Protein AF-A0A227JD52-F1 (afdb_monomer)

Organism: Vibrio parahaemolyticus (NCBI:txid670)

Foldseek 3Di:
DDPDDDPLVVVLVVCVVVVPQEEEDEDLVVVVVSLVNDDPVSLVVVLRGAYEYADVVSVVSSVVSNRDHYDHQVHPDPVSVVVSPDD

Solvent-accessible surface area (backbone atoms only — not comparable to full-atom values): 5086 Å² total; per-residue (Å²): 133,84,85,75,81,83,56,56,67,63,47,54,54,47,36,59,75,69,63,63,54,71,45,80,45,78,43,54,67,57,49,53,52,56,59,71,65,45,54,73,70,56,44,58,57,53,25,72,27,38,38,36,29,23,37,67,75,43,49,56,52,40,45,76,74,56,39,76,41,75,44,69,37,75,34,76,46,71,67,36,47,55,57,63,71,55,133

Nearest PDB structures (foldseek):
  3mw8-assembly1_A  TM=9.480E-01  e=5.704E-06  Shewanella amazonensis SB2B
  4es6-assembly1_A  TM=8.876E-01  e=4.366E-05  Pseudomonas aeruginosa PAO1
  3re1-assembly2_B  TM=8.838E-01  e=1.095E-04  Pseudomonas syringae pv. tomato str. DC3000
  3re1-assembly1_A  TM=8.893E-01  e=6.882E-04  Pseudomonas syringae pv. tomato str. DC3000
  6th8-assembly1_A  TM=7.505E-01  e=4.346E-04  Thermus thermophilus

Mean predicted aligned error: 5.36 Å

InterPro domains:
  IPR036108 Tetrapyrrole biosynthesis, uroporphyrinogen III synthase superfamily [G3DSA:3.40.50.10090] (2-86)
  IPR036108 Tetrapyrrole biosynthesis, uroporphyrinogen III synthase superfamily [SSF69618] (8-86)

Secondary structure (DSSP, 8-state):
-------HHHHHHHHHHTT--EEE---HHHHHHHHHTS-HHHHHHHTTSEEEES-HHHHHHHHHTT-S-EEE-S-SSHHHHHHHT--

Structure (mmCIF, N/CA/C/O backbone):
data_AF-A0A227JD52-F1
#
_entry.id   AF-A0A227JD52-F1
#
loop_
_atom_site.group_PDB
_atom_site.id
_atom_site.type_symbol
_atom_site.label_atom_id
_atom_site.label_alt_id
_atom_site.label_comp_id
_atom_site.label_asym_id
_atom_site.label_entity_id
_atom_site.label_seq_id
_atom_site.pdbx_PDB_ins_code
_atom_site.Cartn_x
_atom_site.Cartn_y
_atom_site.Cartn_z
_atom_site.occupancy
_atom_site.B_iso_or_equiv
_atom_site.auth_seq_id
_atom_site.auth_comp_id
_atom_site.auth_asym_id
_atom_site.auth_atom_id
_atom_site.pdbx_PDB_model_num
ATOM 1 N N . ARG A 1 1 ? 5.621 24.248 1.837 1.00 52.41 1 ARG A N 1
ATOM 2 C CA . ARG A 1 1 ? 5.570 22.821 1.439 1.00 52.41 1 ARG A CA 1
ATOM 3 C C . ARG A 1 1 ? 6.731 22.610 0.489 1.00 52.41 1 ARG A C 1
ATOM 5 O O . ARG A 1 1 ? 6.692 23.186 -0.588 1.00 52.41 1 ARG A O 1
ATOM 12 N N . GLU A 1 2 ? 7.771 21.897 0.906 1.00 52.12 2 GLU A N 1
ATOM 13 C CA . GLU A 1 2 ? 8.784 21.435 -0.044 1.00 52.12 2 GLU A CA 1
ATOM 14 C C . GLU A 1 2 ? 8.163 20.344 -0.913 1.00 52.12 2 GLU A C 1
ATOM 16 O O . GLU A 1 2 ? 7.465 19.460 -0.409 1.00 52.12 2 GLU A O 1
ATOM 21 N N . PHE A 1 3 ? 8.360 20.447 -2.223 1.00 58.03 3 PHE A N 1
ATOM 22 C CA . PHE A 1 3 ? 8.011 19.385 -3.154 1.00 58.03 3 PHE A CA 1
ATOM 23 C C . PHE A 1 3 ? 9.142 18.360 -3.111 1.00 58.03 3 PHE A C 1
ATOM 25 O O . PHE A 1 3 ? 10.141 18.490 -3.814 1.00 58.03 3 PHE A O 1
ATOM 32 N N . ILE A 1 4 ? 9.007 17.364 -2.240 1.00 66.38 4 ILE A N 1
ATOM 33 C CA . ILE A 1 4 ? 9.888 16.200 -2.275 1.00 66.38 4 ILE A CA 1
ATOM 34 C C . ILE A 1 4 ? 9.450 15.374 -3.482 1.00 66.38 4 ILE A C 1
ATOM 36 O O . ILE A 1 4 ? 8.309 14.911 -3.538 1.00 66.38 4 ILE A O 1
ATOM 40 N N . LEU A 1 5 ? 10.337 15.233 -4.467 1.00 65.81 5 LEU A N 1
ATOM 41 C CA . LEU A 1 5 ? 10.105 14.344 -5.599 1.00 65.81 5 LEU A CA 1
ATOM 42 C C . LEU A 1 5 ? 9.947 12.918 -5.065 1.00 65.81 5 LEU A C 1
ATOM 44 O O . LEU A 1 5 ? 10.851 12.375 -4.432 1.00 65.81 5 LEU A O 1
ATOM 48 N N . PHE A 1 6 ? 8.779 12.329 -5.300 1.00 72.94 6 PHE A N 1
ATOM 49 C CA . PHE A 1 6 ? 8.552 10.918 -5.040 1.00 72.94 6 PHE A CA 1
ATOM 50 C C . PHE A 1 6 ? 9.148 10.129 -6.207 1.00 72.94 6 PHE A C 1
ATOM 52 O O . PHE A 1 6 ? 8.639 10.239 -7.319 1.00 72.94 6 PHE A O 1
ATOM 59 N N . ASP A 1 7 ? 10.228 9.381 -5.958 1.00 82.50 7 ASP A N 1
ATOM 60 C CA . ASP A 1 7 ? 10.761 8.371 -6.880 1.00 82.50 7 ASP A CA 1
ATOM 61 C C . ASP A 1 7 ? 10.220 6.988 -6.466 1.00 82.50 7 ASP A C 1
ATOM 63 O O . ASP A 1 7 ? 10.777 6.334 -5.576 1.00 82.50 7 ASP A O 1
ATOM 67 N N . PRO A 1 8 ? 9.127 6.526 -7.092 1.00 74.75 8 PRO A N 1
ATOM 68 C CA . PRO A 1 8 ? 8.435 5.307 -6.691 1.00 74.75 8 PRO A CA 1
ATOM 69 C C . PRO A 1 8 ? 9.314 4.067 -6.849 1.00 74.75 8 PRO A C 1
ATOM 71 O O . PRO A 1 8 ? 9.214 3.125 -6.061 1.00 74.75 8 PRO A O 1
ATOM 74 N N . VAL A 1 9 ? 10.180 4.060 -7.865 1.00 74.75 9 VAL A N 1
ATOM 75 C CA . VAL A 1 9 ? 10.987 2.895 -8.226 1.00 74.75 9 VAL A CA 1
ATOM 76 C C . VAL A 1 9 ? 12.073 2.661 -7.185 1.00 74.75 9 VAL A C 1
ATOM 78 O O . VAL A 1 9 ? 12.246 1.534 -6.696 1.00 74.75 9 VAL A O 1
ATOM 81 N N . SER A 1 10 ? 12.757 3.736 -6.796 1.00 84.81 10 SER A N 1
ATOM 82 C CA . SER A 1 10 ? 13.741 3.698 -5.716 1.00 84.81 10 SER A CA 1
ATOM 83 C C . SER A 1 10 ? 13.077 3.393 -4.373 1.00 84.81 10 SER A C 1
ATOM 85 O O . SER A 1 10 ? 13.599 2.585 -3.601 1.00 84.81 10 SER A O 1
ATOM 87 N N . CYS A 1 11 ? 11.887 3.948 -4.112 1.00 88.06 11 CYS A N 1
ATOM 88 C CA . CYS A 1 11 ? 11.138 3.673 -2.887 1.00 88.06 11 CYS A CA 1
ATOM 89 C C . CYS A 1 11 ? 10.748 2.196 -2.746 1.00 88.06 11 CYS A C 1
ATOM 91 O O . CYS A 1 11 ? 11.025 1.611 -1.703 1.00 88.06 11 CYS A O 1
ATOM 93 N N . VAL A 1 12 ? 10.174 1.555 -3.772 1.00 90.88 12 VAL A N 1
ATOM 94 C CA . VAL A 1 12 ? 9.771 0.136 -3.671 1.00 90.88 12 VAL A CA 1
ATOM 95 C C . VAL A 1 12 ? 10.977 -0.784 -3.490 1.00 90.88 12 VAL A C 1
ATOM 97 O O . VAL A 1 12 ? 10.919 -1.732 -2.706 1.00 90.88 12 VAL A O 1
ATOM 100 N N . SER A 1 13 ? 12.091 -0.498 -4.163 1.00 90.56 13 SER A N 1
ATOM 101 C CA . SER A 1 13 ? 13.336 -1.256 -3.981 1.00 90.56 13 SER A CA 1
ATOM 102 C C . SER A 1 13 ? 13.867 -1.137 -2.547 1.00 90.56 13 SER A C 1
ATOM 104 O O . SER A 1 13 ? 14.267 -2.132 -1.934 1.00 90.56 13 SER A O 1
ATOM 106 N N . LEU A 1 14 ? 13.805 0.068 -1.974 1.00 92.75 14 LEU A N 1
ATOM 107 C CA . LEU A 1 14 ? 14.155 0.309 -0.578 1.00 92.75 14 LEU A CA 1
ATOM 108 C C . LEU A 1 14 ? 13.200 -0.414 0.382 1.00 92.75 14 LEU A C 1
ATOM 110 O O . LEU A 1 14 ? 13.662 -1.071 1.309 1.00 92.75 14 LEU A O 1
ATOM 114 N N . TRP A 1 15 ? 11.887 -0.361 0.153 1.00 94.19 15 TRP A N 1
ATOM 115 C CA . TRP A 1 15 ? 10.892 -1.048 0.987 1.00 94.19 15 TRP A CA 1
ATOM 116 C C . TRP A 1 15 ? 11.090 -2.564 0.992 1.00 94.19 15 TRP A C 1
ATOM 118 O O . TRP A 1 15 ? 11.052 -3.175 2.059 1.00 94.19 15 TRP A O 1
ATOM 128 N N . LYS A 1 16 ? 11.385 -3.158 -0.173 1.00 93.88 16 LYS A N 1
ATOM 129 C CA . LYS A 1 16 ? 11.782 -4.570 -0.296 1.00 93.88 16 LYS A CA 1
ATOM 130 C C . LYS A 1 16 ? 13.013 -4.880 0.560 1.00 93.88 16 LYS A C 1
ATOM 132 O O . LYS A 1 16 ? 13.013 -5.860 1.299 1.00 93.88 16 LYS A O 1
ATOM 137 N N . THR A 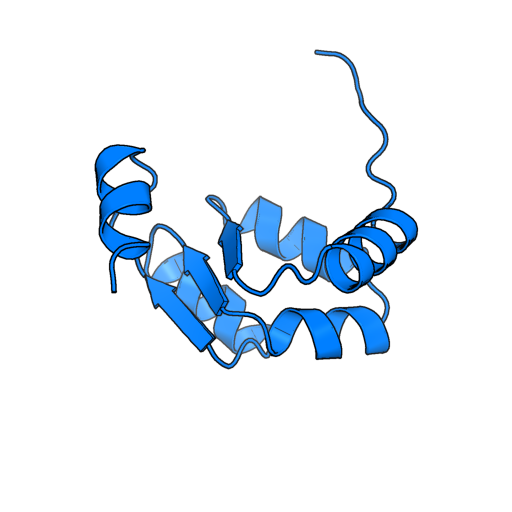1 17 ? 14.038 -4.028 0.486 1.00 94.88 17 THR A N 1
ATOM 138 C CA . THR A 1 17 ? 15.301 -4.187 1.233 1.00 94.88 17 THR A CA 1
ATOM 139 C C . THR A 1 17 ? 15.088 -4.084 2.743 1.00 94.88 17 THR A C 1
ATOM 141 O O . THR A 1 17 ? 15.663 -4.854 3.505 1.00 94.88 17 THR A O 1
ATOM 144 N N . LEU A 1 18 ? 14.220 -3.169 3.173 1.00 96.00 18 LEU A N 1
ATOM 145 C CA . LEU A 1 18 ? 13.830 -2.976 4.571 1.00 96.00 18 LEU A CA 1
ATOM 146 C C . LEU A 1 18 ? 12.774 -3.984 5.052 1.00 96.00 18 LEU A C 1
ATOM 148 O O . LEU A 1 18 ? 12.311 -3.878 6.184 1.00 96.00 18 LEU A O 1
ATOM 152 N N . GLN A 1 19 ? 12.387 -4.945 4.207 1.00 94.88 19 GLN A N 1
ATOM 153 C CA . GLN A 1 19 ? 11.398 -5.981 4.510 1.00 94.88 19 GLN A CA 1
ATOM 154 C C . GLN A 1 19 ? 10.039 -5.420 4.962 1.00 94.88 19 GLN A C 1
ATOM 156 O O . GLN A 1 19 ? 9.357 -6.002 5.806 1.00 94.88 19 GLN A O 1
ATOM 161 N N . ILE A 1 20 ? 9.627 -4.290 4.382 1.00 94.62 20 ILE A N 1
ATOM 162 C CA . ILE A 1 20 ? 8.304 -3.716 4.627 1.00 94.62 20 ILE A CA 1
ATOM 163 C C . ILE A 1 20 ? 7.242 -4.675 4.097 1.00 94.62 20 ILE A C 1
ATOM 165 O O . ILE A 1 20 ? 7.226 -5.005 2.913 1.00 94.62 20 ILE A O 1
ATOM 169 N N . ASN A 1 21 ? 6.347 -5.094 4.987 1.00 95.38 21 ASN A N 1
ATOM 170 C CA . ASN A 1 21 ? 5.251 -6.014 4.685 1.00 95.38 21 ASN A CA 1
ATOM 171 C C . ASN A 1 21 ? 3.860 -5.444 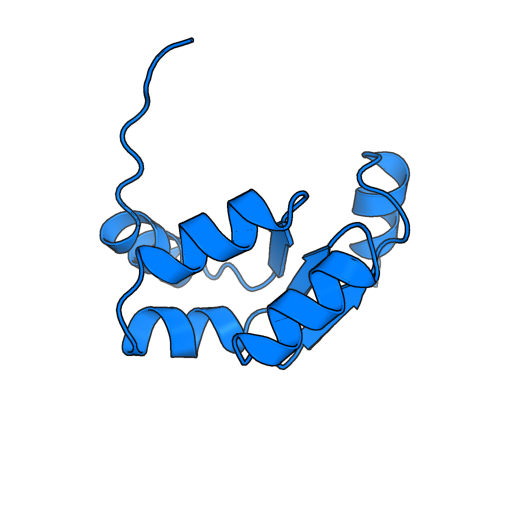5.001 1.00 95.38 21 ASN A C 1
ATOM 173 O O . ASN A 1 21 ? 2.847 -6.061 4.674 1.00 95.38 21 ASN A O 1
ATOM 177 N N . GLN A 1 22 ? 3.819 -4.268 5.626 1.00 94.12 22 GLN A N 1
ATOM 178 C CA . GLN A 1 22 ? 2.614 -3.576 6.061 1.00 94.12 22 GLN A CA 1
ATOM 179 C C . GLN A 1 22 ? 2.669 -2.131 5.581 1.00 94.12 22 GLN A C 1
ATOM 181 O O . GLN A 1 22 ? 3.669 -1.439 5.776 1.00 94.12 22 GLN A O 1
ATOM 186 N N . ILE A 1 23 ? 1.599 -1.687 4.933 1.00 93.19 23 ILE A N 1
ATOM 187 C CA . ILE A 1 23 ? 1.513 -0.384 4.283 1.00 93.19 23 ILE A CA 1
ATOM 188 C C . ILE A 1 23 ? 0.222 0.282 4.730 1.00 93.19 23 ILE A C 1
ATOM 190 O O . ILE A 1 23 ? -0.843 -0.323 4.678 1.00 93.19 23 ILE A O 1
ATOM 194 N N . VAL A 1 24 ? 0.310 1.541 5.150 1.00 92.00 24 VAL A N 1
ATOM 195 C CA . VAL A 1 24 ? -0.855 2.353 5.509 1.00 92.00 24 VAL A CA 1
ATOM 196 C C . VAL A 1 24 ? -1.088 3.382 4.412 1.00 92.00 24 VAL A C 1
ATOM 198 O O . VAL A 1 24 ? -0.183 4.144 4.077 1.00 92.00 24 VAL A O 1
ATOM 201 N N . VAL A 1 25 ? -2.307 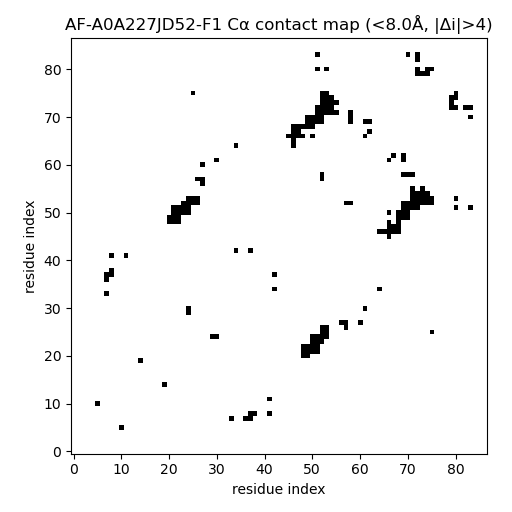3.436 3.879 1.00 90.62 25 VAL A N 1
ATOM 202 C CA . VAL A 1 25 ? -2.734 4.476 2.937 1.00 90.62 25 VAL A CA 1
ATOM 203 C C . VAL A 1 25 ? -4.004 5.126 3.463 1.00 90.62 25 VAL A C 1
ATOM 205 O O . VAL A 1 25 ? -4.968 4.445 3.790 1.00 90.62 25 VAL A O 1
ATOM 208 N N . THR A 1 26 ? -4.031 6.454 3.556 1.00 89.69 26 THR A N 1
ATOM 209 C CA . THR A 1 26 ? -5.137 7.176 4.208 1.00 89.69 26 THR A CA 1
ATOM 210 C C . THR A 1 26 ? -6.085 7.869 3.229 1.00 89.69 26 THR A C 1
ATOM 212 O O . THR A 1 26 ? -7.112 8.402 3.647 1.00 89.69 26 THR A O 1
ATOM 215 N N . SER A 1 27 ? -5.799 7.826 1.924 1.00 88.00 27 SER A N 1
ATOM 216 C CA . SER A 1 27 ? -6.634 8.410 0.868 1.00 88.00 27 SER A CA 1
ATOM 217 C C . SER A 1 27 ? -6.655 7.530 -0.385 1.00 88.00 27 SER A C 1
ATOM 219 O O . SER A 1 27 ? -5.646 6.942 -0.772 1.00 88.00 27 SER A O 1
ATOM 221 N N . GLY A 1 28 ? -7.817 7.463 -1.043 1.00 90.12 28 GLY A N 1
ATOM 222 C CA . GLY A 1 28 ? -7.954 6.760 -2.323 1.00 90.12 28 GLY A CA 1
ATOM 223 C C . GLY A 1 28 ? -7.118 7.414 -3.424 1.00 90.12 28 GLY A C 1
ATOM 224 O O . GLY A 1 28 ? -6.478 6.719 -4.200 1.00 90.12 28 GLY A O 1
ATOM 225 N N . GLU A 1 29 ? -7.032 8.744 -3.428 1.00 91.06 29 GLU A N 1
ATOM 226 C CA . GLU A 1 29 ? -6.202 9.507 -4.361 1.00 91.06 29 GLU A CA 1
ATOM 227 C C . GLU A 1 29 ? -4.707 9.204 -4.170 1.00 91.06 29 GLU A C 1
ATOM 229 O O . GLU A 1 29 ? -3.975 9.087 -5.149 1.00 91.06 29 GLU A O 1
ATOM 234 N N . GLN A 1 30 ? -4.246 9.028 -2.924 1.00 89.94 30 GLN A N 1
ATOM 235 C CA . GLN A 1 30 ? -2.875 8.581 -2.646 1.00 89.94 30 GLN A CA 1
ATOM 236 C C . GLN A 1 30 ? -2.621 7.163 -3.156 1.00 89.94 30 GLN A C 1
ATOM 238 O O . GLN A 1 30 ? -1.559 6.910 -3.722 1.00 89.94 30 GLN A O 1
ATOM 243 N N . LEU A 1 31 ? -3.581 6.253 -2.958 1.00 93.00 31 LEU A N 1
ATOM 244 C CA . LEU A 1 31 ? -3.482 4.879 -3.444 1.00 93.00 31 LEU A CA 1
ATOM 245 C C . LEU A 1 31 ? -3.388 4.846 -4.971 1.00 93.00 31 LEU A C 1
ATOM 247 O O . LEU A 1 31 ? -2.477 4.233 -5.520 1.00 93.00 31 LEU A O 1
ATOM 251 N N . ASP A 1 32 ? -4.297 5.546 -5.648 1.00 92.38 32 ASP A N 1
ATOM 252 C CA . ASP A 1 32 ? -4.317 5.628 -7.106 1.00 92.38 32 ASP A CA 1
ATOM 253 C C . ASP A 1 32 ? -3.042 6.271 -7.647 1.00 92.38 32 ASP A C 1
ATOM 255 O O . ASP A 1 32 ? -2.443 5.746 -8.589 1.00 92.38 32 ASP A O 1
ATOM 259 N N . TYR A 1 33 ? -2.590 7.368 -7.031 1.00 90.31 33 TYR A N 1
ATOM 260 C CA . TYR A 1 33 ? -1.340 8.005 -7.416 1.00 90.31 33 TYR A CA 1
ATOM 261 C C . TYR A 1 33 ? -0.171 7.034 -7.254 1.00 90.31 33 TYR A C 1
ATOM 263 O O . TYR A 1 33 ? 0.528 6.793 -8.231 1.00 90.31 33 TYR A O 1
ATOM 271 N N . LEU A 1 34 ? -0.005 6.397 -6.090 1.00 90.94 34 LEU A N 1
ATOM 272 C CA . LEU A 1 34 ? 1.046 5.405 -5.859 1.00 90.94 34 LEU A CA 1
ATOM 273 C C . LEU A 1 34 ? 1.025 4.305 -6.927 1.00 90.94 34 LEU A C 1
ATOM 275 O O . LEU A 1 34 ? 2.039 4.070 -7.578 1.00 90.94 34 LEU A O 1
ATOM 279 N N . CYS A 1 35 ? -0.127 3.669 -7.147 1.00 92.56 35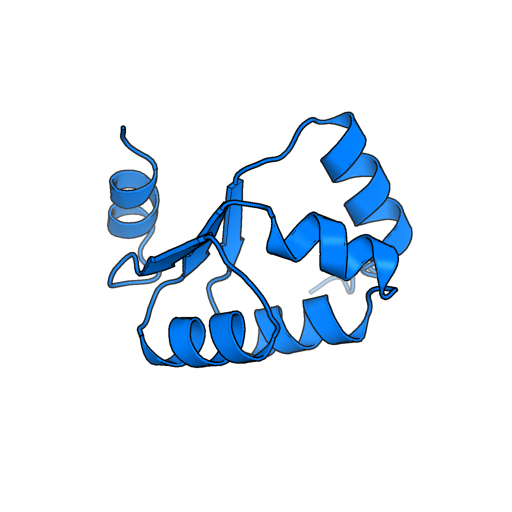 CYS A N 1
ATOM 280 C CA . CYS A 1 35 ? -0.254 2.588 -8.119 1.00 92.56 35 CYS A CA 1
ATOM 281 C C . CYS A 1 35 ? 0.045 3.043 -9.554 1.00 92.56 35 CYS A C 1
ATOM 283 O O . CYS A 1 35 ? 0.625 2.281 -10.322 1.00 92.56 35 CYS A O 1
ATOM 285 N N . SER A 1 36 ? -0.317 4.277 -9.918 1.00 91.50 36 SER A N 1
ATOM 286 C CA . SER A 1 36 ? -0.084 4.817 -11.265 1.00 91.50 36 SER A CA 1
ATOM 287 C C . SER A 1 36 ? 1.394 5.014 -11.604 1.00 91.50 36 SER A C 1
ATOM 289 O O . SER A 1 36 ? 1.745 5.054 -12.780 1.00 91.50 36 SER A O 1
ATOM 291 N N . GLN A 1 37 ? 2.254 5.149 -10.591 1.00 90.31 37 GLN A N 1
ATOM 292 C CA . GLN A 1 37 ? 3.678 5.412 -10.787 1.00 90.31 37 GLN A CA 1
ATOM 293 C C . GLN A 1 37 ? 4.542 4.140 -10.818 1.00 90.31 37 GLN A C 1
ATOM 295 O O . GLN A 1 37 ? 5.753 4.228 -11.020 1.00 90.31 37 GLN A O 1
ATOM 300 N N . LEU A 1 38 ? 3.957 2.964 -10.577 1.00 91.81 38 LEU A N 1
ATOM 301 C CA . LEU A 1 38 ? 4.696 1.714 -10.401 1.00 91.81 38 LEU A CA 1
ATOM 302 C C . LEU A 1 38 ? 4.662 0.834 -11.648 1.00 91.81 38 LEU A C 1
ATOM 304 O O . LEU A 1 38 ? 3.662 0.755 -12.361 1.00 91.81 38 LEU A O 1
ATOM 308 N N . THR A 1 39 ? 5.758 0.111 -11.883 1.00 92.81 39 THR A N 1
ATOM 309 C CA . THR A 1 39 ? 5.792 -0.935 -12.911 1.00 92.81 39 THR A CA 1
ATOM 310 C C . THR A 1 39 ? 4.911 -2.118 -12.508 1.00 92.81 39 THR A C 1
ATOM 312 O O . THR A 1 39 ? 4.605 -2.317 -11.330 1.00 92.81 39 THR A O 1
ATOM 315 N N . SER A 1 40 ? 4.540 -2.969 -13.468 1.00 93.50 40 SER A N 1
ATOM 316 C CA . SER A 1 40 ? 3.739 -4.171 -13.190 1.00 93.50 40 SER A CA 1
ATOM 317 C C . SER A 1 40 ? 4.395 -5.106 -12.166 1.00 93.50 40 SER A C 1
ATOM 319 O O . SER A 1 40 ? 3.700 -5.680 -11.334 1.00 93.50 40 SER A O 1
ATOM 321 N N . GLU A 1 41 ? 5.726 -5.232 -12.179 1.00 93.88 41 GLU A N 1
ATOM 322 C CA . GLU A 1 41 ? 6.463 -6.042 -11.199 1.00 93.88 41 GLU A CA 1
ATOM 323 C C . GLU A 1 41 ? 6.384 -5.439 -9.787 1.00 93.88 41 GLU A C 1
ATOM 325 O O . GLU A 1 41 ? 6.190 -6.144 -8.795 1.00 93.88 41 GLU A O 1
ATOM 330 N N . GLN A 1 42 ? 6.509 -4.116 -9.685 1.00 94.19 42 GLN A N 1
ATOM 331 C CA . GLN A 1 42 ? 6.419 -3.412 -8.408 1.00 94.19 42 GLN A CA 1
ATOM 332 C C . GLN A 1 42 ? 5.002 -3.457 -7.844 1.00 94.19 42 GLN A C 1
ATOM 334 O O . GLN A 1 42 ? 4.841 -3.693 -6.649 1.00 94.19 42 GLN A O 1
ATOM 339 N N . LEU A 1 43 ? 3.989 -3.301 -8.699 1.00 95.06 43 LEU A N 1
ATOM 340 C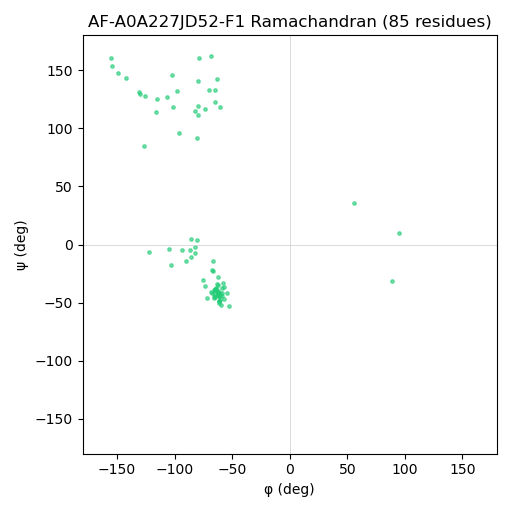 CA . LEU A 1 43 ? 2.587 -3.488 -8.335 1.00 95.06 43 LEU A CA 1
ATOM 341 C C . LEU A 1 43 ? 2.316 -4.911 -7.852 1.00 95.06 43 LEU A C 1
ATOM 343 O O . LEU A 1 43 ? 1.677 -5.082 -6.821 1.00 95.06 43 LEU A O 1
ATOM 347 N N . ALA A 1 44 ? 2.837 -5.928 -8.542 1.00 94.94 44 ALA A N 1
ATOM 348 C CA . ALA A 1 44 ? 2.670 -7.317 -8.122 1.00 94.94 44 ALA A CA 1
ATOM 349 C C . ALA A 1 44 ? 3.245 -7.560 -6.719 1.00 94.94 44 ALA A C 1
ATOM 351 O O . ALA A 1 44 ? 2.603 -8.218 -5.902 1.00 94.94 44 ALA A O 1
ATOM 352 N N . TRP A 1 45 ? 4.415 -6.989 -6.412 1.00 95.56 45 TRP A N 1
ATOM 353 C CA . TRP A 1 45 ? 4.971 -7.036 -5.059 1.00 95.56 45 TRP A CA 1
ATOM 354 C C . TRP A 1 45 ? 4.119 -6.253 -4.051 1.00 95.56 45 TRP A C 1
ATOM 356 O O . TRP A 1 45 ? 3.866 -6.748 -2.954 1.00 95.56 45 TRP A O 1
ATOM 366 N N . LEU A 1 46 ? 3.663 -5.051 -4.409 1.00 95.31 46 LEU A N 1
ATOM 367 C CA . LEU A 1 46 ? 2.863 -4.193 -3.532 1.00 95.31 46 LEU A CA 1
ATOM 368 C C . LEU A 1 46 ? 1.531 -4.861 -3.153 1.00 95.31 46 LEU A C 1
ATOM 370 O O . LEU A 1 46 ? 1.151 -4.863 -1.987 1.00 95.31 46 LEU A O 1
ATOM 374 N N . ASN A 1 47 ? 0.876 -5.505 -4.120 1.00 96.31 47 ASN A N 1
ATOM 375 C CA . ASN A 1 47 ? -0.415 -6.184 -3.975 1.00 96.31 47 ASN A CA 1
ATOM 376 C C . ASN A 1 47 ? -0.379 -7.427 -3.062 1.00 96.31 47 ASN A C 1
ATOM 378 O O . ASN A 1 47 ? -1.435 -7.938 -2.666 1.00 96.31 47 ASN A O 1
ATOM 382 N N . GLN A 1 48 ? 0.823 -7.920 -2.743 1.00 95.88 48 GLN A N 1
ATOM 383 C CA . GLN A 1 48 ? 1.059 -9.009 -1.790 1.00 95.88 48 GLN A CA 1
ATOM 384 C C . GLN A 1 48 ? 1.272 -8.509 -0.355 1.00 95.88 48 GLN A C 1
ATOM 386 O O . GLN A 1 48 ? 1.215 -9.318 0.575 1.00 95.88 48 GLN A O 1
ATOM 391 N N . GLN A 1 49 ? 1.516 -7.207 -0.168 1.00 96.31 49 GLN A N 1
ATOM 392 C CA . GLN A 1 49 ? 1.676 -6.616 1.157 1.00 96.31 49 GLN A CA 1
ATOM 393 C C . GLN A 1 49 ? 0.327 -6.400 1.827 1.00 96.31 49 GLN A C 1
ATOM 395 O O . GLN A 1 49 ? -0.725 -6.357 1.187 1.00 96.31 49 GLN A O 1
ATOM 400 N N . GLU A 1 50 ? 0.366 -6.266 3.144 1.00 95.94 50 GLU A N 1
ATOM 401 C CA . GLU A 1 50 ? -0.818 -5.992 3.935 1.00 95.94 50 GLU A CA 1
ATOM 402 C C . GLU A 1 50 ? -1.133 -4.498 3.925 1.00 95.94 50 GLU A C 1
ATOM 404 O O . GLU A 1 50 ? -0.348 -3.679 4.405 1.00 95.94 50 GLU A O 1
ATOM 409 N N . LEU A 1 51 ? -2.278 -4.145 3.343 1.00 95.44 51 LEU A N 1
ATOM 410 C CA . LEU A 1 51 ? -2.707 -2.768 3.163 1.00 95.44 51 LEU A CA 1
ATOM 411 C C . LEU A 1 51 ? -3.743 -2.378 4.219 1.00 95.44 51 LEU A C 1
ATOM 413 O O . LEU A 1 51 ? -4.851 -2.912 4.239 1.00 95.44 51 LEU A O 1
ATOM 417 N N . TYR A 1 52 ? -3.401 -1.392 5.040 1.00 93.62 52 TYR A N 1
ATOM 418 C CA . TYR A 1 52 ? -4.288 -0.749 6.002 1.00 93.62 52 TYR A CA 1
ATOM 419 C C . TYR A 1 52 ? -4.840 0.552 5.439 1.00 93.62 52 TYR A C 1
ATOM 421 O O . TYR A 1 52 ? -4.092 1.394 4.935 1.00 93.62 52 TYR A O 1
ATOM 429 N N . ILE A 1 53 ? -6.150 0.729 5.555 1.00 93.69 53 ILE A N 1
ATOM 430 C CA . ILE A 1 53 ? -6.877 1.835 4.930 1.00 93.69 53 ILE A CA 1
ATOM 431 C C . ILE A 1 53 ? -8.101 2.240 5.759 1.00 93.69 53 ILE A C 1
ATOM 433 O O . ILE A 1 53 ? -8.750 1.385 6.353 1.00 93.69 53 ILE A O 1
ATOM 437 N N . PRO A 1 54 ? -8.489 3.523 5.763 1.00 92.44 54 PRO A N 1
ATOM 438 C CA . PRO A 1 54 ? -9.434 4.049 6.744 1.00 92.44 54 PRO A CA 1
ATOM 439 C C . PRO A 1 54 ? -10.910 3.907 6.379 1.00 92.44 54 PRO A C 1
ATOM 441 O O . PRO A 1 54 ? -11.762 4.310 7.160 1.00 92.44 54 PRO A O 1
ATOM 444 N N . SER A 1 55 ? -11.256 3.423 5.183 1.00 91.31 55 SER A N 1
ATOM 445 C CA . SER A 1 55 ? -12.664 3.326 4.780 1.00 91.31 55 SER A CA 1
ATOM 446 C C . SER A 1 55 ? -12.905 2.244 3.738 1.00 91.31 55 SER A C 1
ATOM 448 O O . SER A 1 55 ? -12.036 1.960 2.910 1.00 91.31 55 SER A O 1
ATOM 450 N N . GLN A 1 56 ? -14.132 1.715 3.725 1.00 91.12 56 GLN A N 1
ATOM 451 C CA . GLN A 1 56 ? -14.558 0.700 2.759 1.00 91.12 56 GLN A CA 1
ATOM 452 C C . GLN A 1 56 ? -14.422 1.186 1.312 1.00 91.12 56 GLN A C 1
ATOM 454 O O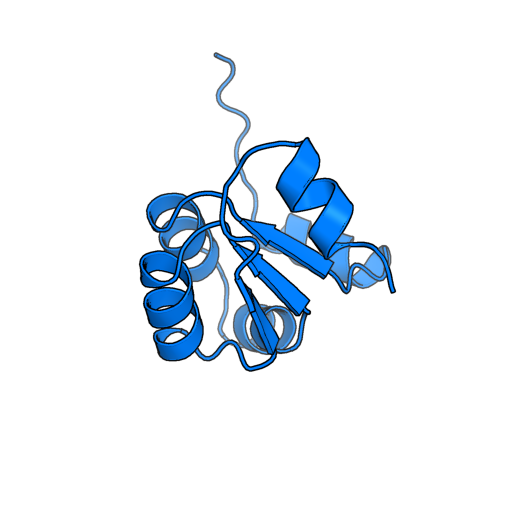 . GLN A 1 56 ? -13.964 0.441 0.457 1.00 91.12 56 GLN A O 1
ATOM 459 N N . ARG A 1 57 ? -14.699 2.470 1.049 1.00 91.69 57 ARG A N 1
ATOM 460 C CA . ARG A 1 57 ? -14.519 3.068 -0.282 1.00 91.69 57 ARG A CA 1
ATOM 461 C C . ARG A 1 57 ? -13.094 2.879 -0.812 1.00 91.69 57 ARG A C 1
ATOM 463 O O . ARG A 1 57 ? -12.909 2.609 -1.992 1.00 91.69 57 ARG A O 1
ATOM 470 N N . ILE A 1 58 ? -12.084 3.046 0.044 1.00 93.94 58 ILE A N 1
ATOM 471 C CA . ILE A 1 58 ? -10.680 2.856 -0.352 1.00 93.94 58 ILE A CA 1
ATOM 472 C C . ILE A 1 58 ? -10.365 1.359 -0.483 1.00 93.94 58 ILE A C 1
ATOM 474 O O . ILE A 1 58 ? -9.567 0.982 -1.337 1.00 93.94 58 ILE A O 1
ATOM 478 N N . ALA A 1 59 ? -11.024 0.503 0.302 1.00 94.31 59 ALA A N 1
ATOM 479 C CA . ALA A 1 59 ? -10.876 -0.949 0.206 1.00 94.31 59 ALA A CA 1
ATOM 480 C C . ALA A 1 59 ? -11.326 -1.467 -1.152 1.00 94.31 59 ALA A C 1
ATOM 482 O O . ALA A 1 59 ? -10.602 -2.231 -1.786 1.00 94.31 59 ALA A O 1
ATOM 483 N N . ASP A 1 60 ? -12.466 -0.981 -1.632 1.00 93.62 60 ASP A N 1
ATOM 484 C CA . ASP A 1 60 ? -13.004 -1.367 -2.931 1.00 93.62 60 ASP A CA 1
ATOM 485 C C . ASP A 1 60 ? -12.047 -0.958 -4.065 1.00 93.62 60 ASP A C 1
ATOM 487 O O . ASP A 1 60 ? -11.778 -1.754 -4.966 1.00 93.62 60 ASP A O 1
ATOM 491 N N . ILE A 1 61 ? -11.452 0.241 -3.979 1.00 93.25 61 ILE A N 1
ATOM 492 C CA . ILE A 1 61 ? -10.413 0.699 -4.919 1.00 93.25 61 ILE A CA 1
ATOM 493 C C . ILE A 1 61 ? -9.188 -0.224 -4.854 1.00 93.25 61 ILE A C 1
ATOM 495 O O . ILE A 1 61 ? -8.714 -0.687 -5.889 1.00 93.25 61 ILE A O 1
ATOM 499 N N . ALA A 1 62 ? -8.683 -0.536 -3.658 1.00 95.25 62 ALA A N 1
ATOM 500 C CA . ALA A 1 62 ? -7.520 -1.407 -3.494 1.00 95.25 62 ALA A CA 1
ATOM 501 C C . ALA A 1 62 ? -7.749 -2.801 -4.096 1.00 95.25 62 ALA A C 1
ATOM 503 O O . ALA A 1 62 ? -6.903 -3.314 -4.830 1.00 95.25 62 ALA A O 1
ATOM 504 N N . ILE A 1 63 ? -8.917 -3.394 -3.853 1.00 95.00 63 ILE A N 1
ATOM 505 C CA . ILE A 1 63 ? -9.278 -4.703 -4.405 1.00 95.00 63 ILE A CA 1
ATOM 506 C C . ILE A 1 63 ? -9.327 -4.644 -5.939 1.00 95.00 63 ILE A C 1
ATOM 508 O O . ILE A 1 63 ?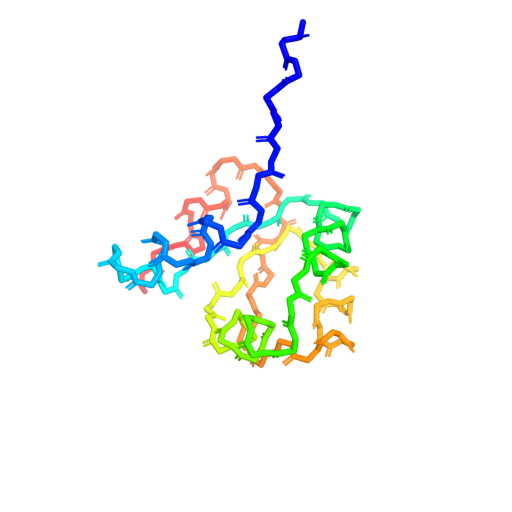 -8.767 -5.516 -6.602 1.00 95.00 63 ILE A O 1
ATOM 512 N N . GLN A 1 64 ? -9.903 -3.588 -6.523 1.00 93.75 64 GLN A N 1
ATOM 513 C CA . GLN A 1 64 ? -9.912 -3.386 -7.981 1.00 93.75 64 GLN A CA 1
ATOM 514 C C . GLN A 1 64 ? -8.505 -3.225 -8.579 1.00 93.75 64 GLN A C 1
ATOM 516 O O . GLN A 1 64 ? -8.280 -3.584 -9.734 1.00 93.75 64 GLN A O 1
ATOM 521 N N . ARG A 1 65 ? -7.541 -2.720 -7.799 1.00 90.81 65 ARG A N 1
ATOM 522 C CA . ARG A 1 65 ? -6.121 -2.609 -8.181 1.00 90.81 65 ARG A CA 1
ATOM 523 C C . ARG A 1 65 ? -5.328 -3.908 -7.976 1.00 90.81 65 ARG A C 1
ATOM 525 O O . ARG A 1 65 ? -4.152 -3.967 -8.337 1.00 90.81 65 ARG A O 1
ATOM 532 N N . GLY A 1 66 ? -5.967 -4.953 -7.450 1.00 94.50 66 GLY A N 1
ATOM 533 C CA . GLY A 1 66 ? -5.395 -6.288 -7.297 1.00 94.50 66 GLY A CA 1
ATOM 534 C C . GLY A 1 66 ? -4.767 -6.567 -5.933 1.00 94.50 66 GLY A C 1
ATOM 535 O O . GLY A 1 66 ? -4.108 -7.596 -5.788 1.00 94.50 66 GLY A O 1
ATOM 536 N N . PHE A 1 67 ? -4.957 -5.697 -4.934 1.00 96.50 67 PHE A N 1
ATOM 537 C CA . PHE A 1 67 ? -4.542 -6.003 -3.566 1.00 96.50 67 PHE A CA 1
ATOM 538 C C . PHE A 1 67 ? -5.346 -7.180 -3.017 1.00 96.50 67 PHE A C 1
ATOM 540 O O . PHE A 1 67 ? -6.572 -7.213 -3.099 1.00 96.50 67 PHE A O 1
ATOM 547 N N . THR A 1 68 ? -4.641 -8.134 -2.413 1.00 94.62 68 THR A N 1
ATOM 548 C CA . THR A 1 68 ? -5.251 -9.369 -1.887 1.00 94.62 68 THR A CA 1
ATOM 549 C C . THR A 1 68 ? -5.410 -9.363 -0.368 1.00 94.62 68 THR A C 1
ATOM 551 O O . THR A 1 68 ? -6.189 -10.143 0.175 1.00 94.62 68 THR A O 1
ATOM 554 N N . ARG A 1 69 ? -4.689 -8.476 0.329 1.00 95.56 69 ARG A N 1
ATOM 555 C CA . ARG A 1 69 ? -4.640 -8.389 1.794 1.00 95.56 69 ARG A CA 1
ATOM 556 C C . ARG A 1 69 ? -4.973 -6.975 2.247 1.00 95.56 69 ARG A C 1
ATOM 558 O O . ARG A 1 69 ? -4.082 -6.161 2.464 1.00 95.56 69 ARG A O 1
ATOM 565 N N . VAL A 1 70 ? -6.262 -6.684 2.366 1.00 95.19 70 VAL A N 1
ATOM 566 C CA . VAL A 1 70 ? -6.762 -5.343 2.686 1.00 95.19 70 VAL A CA 1
ATOM 567 C C . VAL A 1 70 ? -7.471 -5.356 4.040 1.00 95.19 70 VAL A C 1
ATOM 569 O O . VAL A 1 70 ? -8.403 -6.134 4.241 1.00 95.19 70 VAL A O 1
ATOM 572 N N . ARG A 1 71 ? -7.044 -4.489 4.964 1.00 92.19 71 ARG A N 1
ATOM 573 C CA . ARG A 1 71 ? -7.648 -4.287 6.287 1.00 92.19 71 ARG A CA 1
ATOM 574 C C . ARG A 1 71 ? -8.211 -2.874 6.402 1.00 92.19 71 ARG A C 1
ATOM 576 O O . ARG A 1 71 ? -7.474 -1.889 6.398 1.00 92.19 71 ARG A O 1
ATOM 583 N N . CYS A 1 72 ? -9.533 -2.784 6.514 1.00 90.00 72 CYS A N 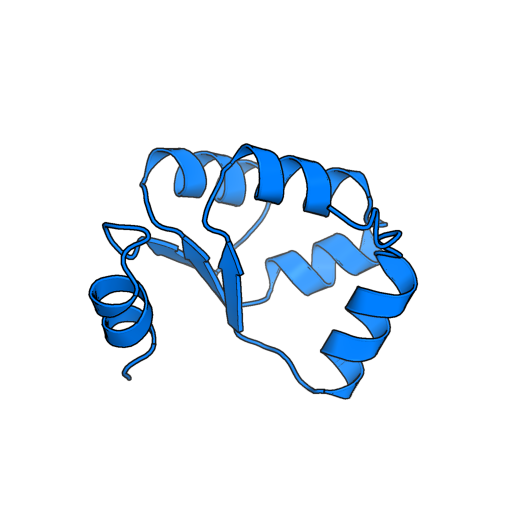1
ATOM 584 C CA . CYS A 1 72 ? -10.212 -1.523 6.778 1.00 90.00 72 CYS A CA 1
ATOM 585 C C . CYS A 1 72 ? -10.114 -1.194 8.274 1.00 90.00 72 CYS A C 1
ATOM 587 O O . CYS A 1 72 ? -10.601 -1.961 9.101 1.00 90.00 72 CYS A O 1
ATOM 589 N N . THR A 1 73 ? -9.486 -0.071 8.620 1.00 84.81 73 THR A N 1
ATOM 590 C CA . THR A 1 73 ? -9.258 0.353 10.010 1.00 84.81 73 THR A CA 1
ATOM 591 C C . THR A 1 73 ? -10.437 1.120 10.608 1.00 84.81 73 THR A C 1
ATOM 593 O O . THR A 1 73 ? -10.449 1.332 11.810 1.00 84.81 73 THR A O 1
ATOM 596 N N . GLY A 1 74 ? -11.424 1.525 9.798 1.00 76.75 74 GLY A N 1
ATOM 597 C CA . GLY A 1 74 ? -12.608 2.288 10.229 1.00 76.75 74 GLY A CA 1
ATOM 598 C C . GLY A 1 74 ? -12.428 3.813 10.205 1.00 76.75 74 GLY A C 1
ATOM 599 O O . GLY A 1 74 ? -13.376 4.535 9.892 1.00 76.75 74 GLY A O 1
ATOM 600 N N . SER A 1 75 ? -11.205 4.296 10.439 1.00 73.94 75 SER A N 1
ATOM 601 C CA . SER A 1 75 ? -10.830 5.712 10.394 1.00 73.94 75 SER A CA 1
ATOM 602 C C . SER A 1 75 ? -9.342 5.897 10.102 1.00 73.94 75 SER A C 1
ATOM 604 O O . SER A 1 75 ? -8.520 5.005 10.312 1.00 73.94 75 SER A O 1
ATOM 606 N N . ALA A 1 76 ? -8.986 7.100 9.643 1.00 75.25 76 ALA A N 1
ATOM 607 C CA . ALA A 1 76 ? -7.601 7.544 9.466 1.00 75.25 76 ALA A CA 1
ATOM 608 C C . ALA A 1 76 ? -7.005 8.130 10.757 1.00 75.25 76 ALA A C 1
ATOM 610 O O . ALA A 1 76 ? -5.908 8.686 10.732 1.00 75.25 76 ALA A O 1
ATOM 611 N N . SER A 1 77 ? -7.739 8.073 11.874 1.00 77.69 77 SER A N 1
ATOM 612 C CA . SER A 1 77 ? -7.240 8.541 13.163 1.00 77.69 77 SER A CA 1
ATOM 613 C C . SER A 1 77 ? -6.039 7.698 13.603 1.00 77.69 77 SER A C 1
ATOM 615 O O . SER A 1 77 ? -6.015 6.483 13.417 1.00 77.69 77 SER A O 1
ATOM 617 N N . ASN A 1 78 ? -5.040 8.328 14.228 1.00 71.88 78 ASN A N 1
ATOM 618 C CA . ASN A 1 78 ? -3.858 7.605 14.712 1.00 71.88 78 ASN A CA 1
ATOM 619 C C . ASN A 1 78 ? -4.226 6.490 15.698 1.00 71.88 78 ASN A C 1
ATOM 621 O O . ASN A 1 78 ? -3.563 5.463 15.720 1.00 71.88 78 ASN A O 1
ATOM 625 N N . GLN A 1 79 ? -5.277 6.679 16.502 1.00 75.38 79 GLN A N 1
ATOM 626 C CA . GLN A 1 79 ? -5.737 5.658 17.441 1.00 75.38 79 GLN A CA 1
ATOM 627 C C . GLN A 1 79 ? -6.270 4.420 16.716 1.00 75.38 79 GLN A C 1
ATOM 629 O O . GLN A 1 79 ? -5.889 3.311 17.074 1.00 75.38 79 GLN A O 1
ATOM 634 N N . GLU A 1 80 ? -7.096 4.595 15.684 1.00 71.31 80 GLU A N 1
ATOM 635 C CA . GLU A 1 80 ? -7.645 3.463 14.929 1.00 71.31 80 GLU A CA 1
ATOM 636 C C . GLU A 1 80 ? -6.603 2.812 14.018 1.00 71.31 80 GLU A C 1
ATOM 638 O O . GLU A 1 80 ? -6.555 1.587 13.921 1.00 71.31 80 GLU A O 1
ATOM 643 N N . LEU A 1 81 ? -5.702 3.605 13.427 1.00 75.06 81 LEU A N 1
ATOM 644 C CA . LEU A 1 81 ? -4.555 3.075 12.693 1.00 75.06 81 LEU A CA 1
ATOM 645 C C . LEU A 1 81 ? -3.656 2.228 13.602 1.00 75.06 81 LEU A C 1
ATOM 647 O O . LEU A 1 81 ? -3.313 1.111 13.236 1.00 75.06 81 LEU A O 1
ATOM 651 N N . LEU A 1 82 ? -3.307 2.718 14.798 1.00 74.88 82 LEU A N 1
ATOM 652 C CA . LEU A 1 82 ? -2.491 1.963 15.755 1.00 74.88 82 LEU A CA 1
ATOM 653 C C . LEU A 1 82 ? -3.203 0.704 16.257 1.00 74.88 82 LEU A C 1
ATOM 655 O O . LEU A 1 82 ? -2.554 -0.328 16.394 1.00 74.88 82 LEU A O 1
ATOM 659 N N . ALA A 1 83 ? -4.514 0.770 16.506 1.00 67.88 83 ALA A N 1
ATOM 660 C CA . ALA A 1 83 ? -5.302 -0.390 16.916 1.00 67.88 83 ALA A CA 1
ATOM 661 C C . ALA A 1 83 ? -5.304 -1.489 15.841 1.00 67.88 83 ALA A C 1
ATOM 663 O O . ALA A 1 83 ? -5.159 -2.662 16.170 1.00 67.88 83 ALA A O 1
ATOM 664 N N . ALA A 1 84 ? -5.397 -1.121 14.560 1.00 67.19 84 ALA A N 1
ATOM 665 C CA . ALA A 1 84 ? -5.391 -2.084 13.460 1.00 67.19 84 ALA A CA 1
ATOM 666 C C . ALA A 1 84 ? -4.049 -2.815 13.272 1.00 67.19 84 ALA A C 1
ATOM 668 O O . ALA A 1 84 ? -4.029 -3.901 12.697 1.00 67.19 84 ALA A O 1
ATOM 669 N N . LEU A 1 85 ? -2.944 -2.236 13.755 1.00 73.00 85 LEU A N 1
ATOM 670 C CA . LEU A 1 85 ? -1.601 -2.825 13.697 1.00 73.00 85 LEU A CA 1
ATOM 671 C C . LEU A 1 85 ? -1.326 -3.833 14.828 1.00 73.00 85 LEU A C 1
ATOM 673 O O . LEU A 1 85 ? -0.266 -4.461 14.833 1.00 73.00 85 LEU A O 1
ATOM 677 N N . GLN A 1 86 ? -2.226 -3.967 15.808 1.00 71.12 86 GLN A N 1
ATOM 678 C CA . GLN A 1 86 ? -2.066 -4.928 16.903 1.00 71.12 86 GLN A CA 1
ATOM 679 C C . GLN A 1 86 ? -2.470 -6.350 16.448 1.00 71.12 86 GLN A C 1
ATOM 681 O O . GLN A 1 86 ? -3.409 -6.479 15.661 1.00 71.12 86 GLN A O 1
ATOM 686 N N . PRO A 1 87 ? -1.740 -7.403 16.878 1.00 59.84 87 PRO A N 1
ATOM 687 C CA . PRO A 1 87 ? -1.982 -8.790 16.466 1.00 59.84 87 PRO A CA 1
ATOM 688 C C . PRO A 1 87 ? -3.294 -9.383 16.990 1.00 59.84 87 PRO A C 1
ATOM 690 O O . PRO A 1 87 ? -3.736 -8.989 18.093 1.00 59.84 87 PRO A O 1
#

pLDDT: mean 86.85, std 11.05, range [52.12, 96.5]

Sequence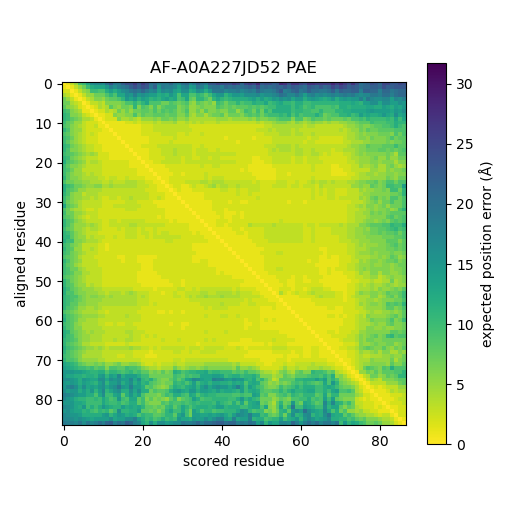 (87 aa):
REFILFDPVSCVSLWKTLQINQIVVTSGEQLDYLCSQLTSEQLAWLNQQELYIPSQRIADIAIQRGFTRVRCTGSASNQELLAALQP

Radius of gyration: 12.91 Å; Cα contacts (8 Å, |Δi|>4): 102; chains: 1; bounding box: 30×32×31 Å